Protein AF-0000000078669379 (afdb_homodimer)

Solvent-accessible surface area (backbone atoms only — not comparable to full-atom values): 5934 Å² total; per-residue (Å²): 129,54,69,52,54,50,52,52,52,45,44,53,39,37,52,52,19,46,54,26,34,50,52,12,62,72,58,45,69,91,42,68,71,17,46,50,26,38,52,53,16,43,52,35,41,53,52,45,39,55,52,56,72,66,55,90,111,130,55,69,53,54,49,50,50,51,43,44,52,38,37,52,50,20,46,56,26,35,50,52,12,61,72,59,43,70,91,42,67,71,17,47,49,26,38,50,52,15,43,52,35,42,52,50,43,41,55,52,56,71,67,55,90,110

Organism: Thermococcus barophilus (strain DSM 11836 / MP) (NCBI:txid391623)

Nearest PDB structures (foldseek):
  8buu-assembly1_9  TM=8.090E-01  e=5.976E+00  Neobacillus vireti
  2pms-assembly2_D  TM=9.373E-01  e=9.447E+00  Streptococcus pneumoniae
  8buu-assembly1_9  TM=8.103E-01  e=5.636E+00  Neobacillus vireti
  2pms-assembly2_D  TM=9.378E-01  e=9.589E+00  Streptococcus pneumoniae

Sequence (114 aa):
MSMKEEVEVLRRLAEKALKELDEAYKRIPDVNNGKTYLLRGKERVRLMLKILNDMEVMSMKEEVEVLRRLAEKALKELDEAYKRIPDVNNGKTYLLRGKERVRLMLKILNDMEV

Structure (mmCIF, N/CA/C/O backbone):
data_AF-0000000078669379-model_v1
#
loop_
_entity.id
_entity.type
_entity.pdbx_description
1 polymer 'Uncharacterized protein'
#
loop_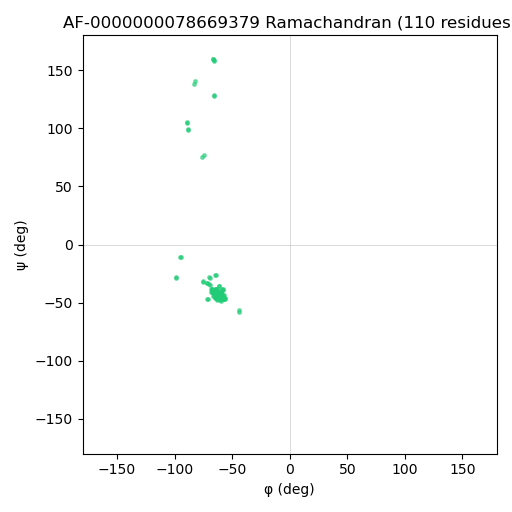
_atom_site.group_PDB
_atom_site.id
_atom_site.type_symbol
_atom_site.label_atom_id
_atom_site.label_alt_id
_atom_site.label_comp_id
_atom_site.label_asym_id
_atom_site.label_entity_id
_atom_site.label_seq_id
_atom_site.pdbx_PDB_ins_code
_atom_site.Cartn_x
_atom_site.Cartn_y
_atom_site.Cartn_z
_atom_site.occupancy
_atom_site.B_iso_or_equiv
_atom_site.auth_seq_id
_atom_site.auth_comp_id
_atom_site.auth_asym_id
_atom_site.auth_atom_id
_atom_site.pdbx_PDB_model_num
ATOM 1 N N . MET A 1 1 ? -8.75 19.484 1.219 1 85.69 1 MET A N 1
ATOM 2 C CA . MET A 1 1 ? -8.852 18.656 2.418 1 85.69 1 MET A CA 1
ATOM 3 C C . MET A 1 1 ? -7.836 19.094 3.469 1 85.69 1 MET A C 1
ATOM 5 O O . MET A 1 1 ? -6.719 19.484 3.131 1 85.69 1 MET A O 1
ATOM 9 N N . SER A 1 2 ? -8.359 19.078 4.758 1 94.44 2 SER A N 1
ATOM 10 C CA . SER A 1 2 ? -7.422 19.359 5.844 1 94.44 2 SER A CA 1
ATOM 11 C C . SER A 1 2 ? -6.383 18.25 5.969 1 94.44 2 SER A C 1
ATOM 13 O O . SER A 1 2 ? -6.586 17.141 5.465 1 94.44 2 SER A O 1
ATOM 15 N N . MET A 1 3 ? -5.328 18.484 6.543 1 93.69 3 MET A N 1
ATOM 16 C CA . MET A 1 3 ? -4.289 17.484 6.785 1 93.69 3 MET A CA 1
ATOM 17 C C . MET A 1 3 ? -4.84 16.312 7.582 1 93.69 3 MET A C 1
ATOM 19 O O . MET A 1 3 ? -4.508 15.156 7.305 1 93.69 3 MET A O 1
ATOM 23 N N . LYS A 1 4 ? -5.672 16.625 8.523 1 95.94 4 LYS A N 1
ATOM 24 C CA . LYS A 1 4 ? -6.285 15.578 9.344 1 95.94 4 LYS A CA 1
ATOM 25 C C . LYS A 1 4 ? -7.148 14.648 8.492 1 95.94 4 LYS A C 1
ATOM 27 O O . LYS A 1 4 ? -7.105 13.43 8.656 1 95.94 4 LYS A O 1
ATOM 32 N N . GLU A 1 5 ? -7.887 15.195 7.609 1 96.94 5 GLU A N 1
ATOM 33 C CA . GLU A 1 5 ? -8.734 14.422 6.715 1 96.94 5 GLU A CA 1
ATOM 34 C C . GLU A 1 5 ? -7.898 13.578 5.754 1 96.94 5 GLU A C 1
ATOM 36 O O . GLU A 1 5 ? -8.227 12.422 5.48 1 96.94 5 GLU A O 1
ATOM 41 N N . GLU A 1 6 ? -6.832 14.172 5.266 1 97.62 6 GLU A N 1
ATOM 42 C CA . GLU A 1 6 ? -5.965 13.453 4.336 1 97.62 6 GLU A CA 1
ATOM 43 C C . GLU A 1 6 ? -5.332 12.234 5 1 97.62 6 GLU A C 1
ATOM 45 O O . GLU A 1 6 ? -5.277 11.156 4.41 1 97.62 6 GLU A O 1
ATOM 50 N N . VAL A 1 7 ? -4.918 12.398 6.223 1 98.12 7 VAL A N 1
ATOM 51 C CA . VAL A 1 7 ? -4.297 11.297 6.949 1 98.12 7 VAL A CA 1
ATOM 52 C C . VAL A 1 7 ? -5.332 10.211 7.23 1 98.12 7 VAL A C 1
ATOM 54 O O . VAL A 1 7 ? -5.031 9.016 7.137 1 98.12 7 VAL A O 1
ATOM 57 N N . GLU A 1 8 ? -6.52 10.648 7.551 1 98.06 8 GLU A N 1
ATOM 58 C CA . GLU A 1 8 ? -7.574 9.672 7.805 1 98.06 8 GLU A CA 1
ATOM 59 C C . GLU A 1 8 ? -7.895 8.867 6.551 1 98.06 8 GLU A C 1
ATOM 61 O O . GLU A 1 8 ? -8.109 7.652 6.625 1 98.06 8 GLU A O 1
ATOM 66 N N . VAL A 1 9 ? -7.938 9.539 5.426 1 98.56 9 VAL A N 1
ATOM 67 C CA . VAL A 1 9 ? -8.18 8.844 4.168 1 98.56 9 VAL A CA 1
ATOM 68 C C . VAL A 1 9 ? -7.039 7.871 3.885 1 98.56 9 VAL A C 1
ATOM 70 O O . VAL A 1 9 ? -7.277 6.727 3.486 1 98.56 9 VAL A O 1
ATOM 73 N N . LEU A 1 10 ? -5.844 8.32 4.125 1 98.88 10 LEU A N 1
ATOM 74 C CA . LEU A 1 10 ? -4.688 7.457 3.908 1 98.88 10 LEU A CA 1
ATOM 75 C C . LEU A 1 10 ? -4.73 6.246 4.832 1 98.88 10 LEU A C 1
ATOM 77 O O . LEU A 1 10 ? -4.41 5.129 4.418 1 98.88 10 LEU A O 1
ATOM 81 N N . ARG A 1 11 ? -5.16 6.379 6.066 1 98.81 11 ARG A N 1
ATOM 82 C CA . ARG A 1 11 ? -5.277 5.266 7.008 1 98.81 11 ARG A CA 1
ATOM 83 C C . ARG A 1 11 ? -6.285 4.234 6.512 1 98.81 11 ARG A C 1
ATOM 85 O O . ARG A 1 11 ? -6.004 3.035 6.508 1 98.81 11 ARG A O 1
ATOM 92 N N . ARG A 1 12 ? -7.371 4.711 6.02 1 98.75 12 ARG A N 1
ATOM 93 C CA . ARG A 1 12 ? -8.414 3.809 5.539 1 98.75 12 ARG A CA 1
ATOM 94 C C . ARG A 1 12 ? -7.957 3.062 4.289 1 98.75 12 ARG A C 1
ATOM 96 O O . ARG A 1 12 ? -8.219 1.866 4.145 1 98.75 12 ARG A O 1
ATOM 103 N N . LEU A 1 13 ? -7.312 3.746 3.439 1 98.88 13 LEU A N 1
ATOM 104 C CA . LEU A 1 13 ? -6.797 3.107 2.232 1 98.88 13 LEU A CA 1
ATOM 105 C C . LEU A 1 13 ? -5.75 2.055 2.58 1 98.88 13 LEU A C 1
ATOM 107 O O . LEU A 1 13 ? -5.758 0.956 2.021 1 98.88 13 LEU A O 1
ATOM 111 N N . ALA A 1 14 ? -4.836 2.426 3.455 1 98.88 14 ALA A N 1
ATOM 112 C CA . ALA A 1 14 ? -3.795 1.479 3.848 1 98.88 14 ALA A CA 1
ATOM 113 C C . ALA A 1 14 ? -4.402 0.232 4.488 1 98.88 14 ALA A C 1
ATOM 115 O O . ALA A 1 14 ? -3.971 -0.889 4.203 1 98.88 14 ALA A O 1
ATOM 116 N N . GLU A 1 15 ? -5.379 0.394 5.348 1 98.88 15 GLU A N 1
ATOM 117 C CA . GLU A 1 15 ? -6.039 -0.734 5.996 1 98.88 15 GLU A CA 1
ATOM 118 C C . GLU A 1 15 ? -6.688 -1.658 4.973 1 98.88 15 GLU A C 1
ATOM 120 O O . GLU A 1 15 ? -6.543 -2.881 5.051 1 98.88 15 GLU A O 1
ATOM 125 N N . LYS A 1 16 ? -7.41 -1.08 4.07 1 98.88 16 LYS A N 1
ATOM 126 C CA . LYS A 1 16 ? -8.086 -1.878 3.053 1 98.88 16 LYS A CA 1
ATOM 127 C C . LYS A 1 16 ? -7.078 -2.553 2.125 1 98.88 16 LYS A C 1
ATOM 129 O O . LYS A 1 16 ? -7.258 -3.711 1.744 1 98.88 16 LYS A O 1
ATOM 134 N N . ALA A 1 17 ? -6.035 -1.803 1.732 1 98.88 17 ALA A N 1
ATOM 135 C CA . ALA A 1 17 ? -4.984 -2.404 0.915 1 98.88 17 ALA A CA 1
ATOM 136 C C . ALA A 1 17 ? -4.379 -3.621 1.61 1 98.88 17 ALA A C 1
ATOM 138 O O . ALA A 1 17 ? -4.219 -4.676 0.996 1 98.88 17 ALA A O 1
ATOM 139 N N . LEU A 1 18 ? -4.078 -3.467 2.879 1 98.81 18 LEU A N 1
ATOM 140 C CA . LEU A 1 18 ? -3.463 -4.559 3.625 1 98.81 18 LEU A CA 1
ATOM 141 C C . LEU A 1 18 ? -4.395 -5.766 3.689 1 98.81 18 LEU A C 1
ATOM 143 O O . LEU A 1 18 ? -3.953 -6.906 3.533 1 98.81 18 LEU A O 1
ATOM 147 N N . LYS A 1 19 ? -5.656 -5.527 3.979 1 98.75 19 LYS A N 1
ATOM 148 C CA . LYS A 1 19 ? -6.621 -6.621 4.016 1 98.75 19 LYS A CA 1
ATOM 149 C C . LYS A 1 19 ? -6.672 -7.355 2.678 1 98.75 19 LYS A C 1
ATOM 151 O O . LYS A 1 19 ? -6.672 -8.586 2.641 1 98.75 19 LYS A O 1
ATOM 156 N N . GLU A 1 20 ? -6.68 -6.617 1.571 1 98.69 20 GLU A N 1
ATOM 157 C CA . GLU A 1 20 ? -6.73 -7.207 0.236 1 98.69 20 GLU A CA 1
ATOM 158 C C . GLU A 1 20 ? -5.445 -7.961 -0.082 1 98.69 20 GLU A C 1
ATOM 160 O O . GLU A 1 20 ? -5.488 -9.062 -0.629 1 98.69 20 GLU A O 1
ATOM 165 N N . LEU A 1 21 ? -4.344 -7.441 0.286 1 98.56 21 LEU A N 1
ATOM 166 C CA . LEU A 1 21 ? -3.062 -8.078 0.002 1 98.56 21 LEU A CA 1
ATOM 167 C C . LEU A 1 21 ? -2.865 -9.312 0.868 1 98.56 21 LEU A C 1
ATOM 169 O O . LEU A 1 21 ? -2.25 -10.289 0.431 1 98.56 21 LEU A O 1
ATOM 173 N N . ASP A 1 22 ? -3.385 -9.242 2.043 1 98.12 22 ASP A N 1
ATOM 174 C CA . ASP A 1 22 ? -3.377 -10.438 2.883 1 98.12 22 ASP A CA 1
ATOM 175 C C . ASP A 1 22 ? -4.195 -11.562 2.248 1 98.12 22 ASP A C 1
ATOM 177 O O . ASP A 1 22 ? -3.764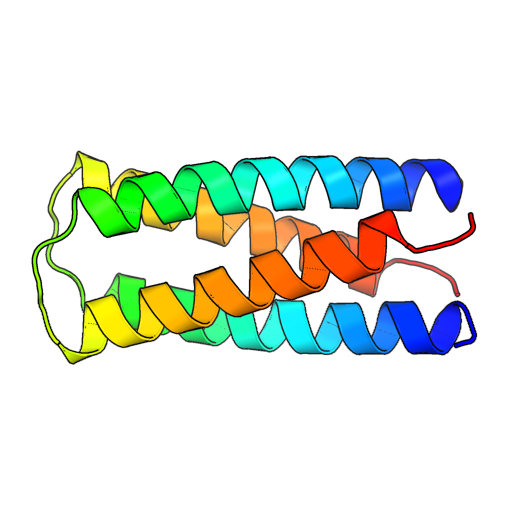 -12.719 2.225 1 98.12 22 ASP A O 1
ATOM 181 N N . GLU A 1 23 ? -5.352 -11.219 1.778 1 97.5 23 GLU A N 1
ATOM 182 C CA . GLU A 1 23 ? -6.188 -12.203 1.105 1 97.5 23 GLU A CA 1
ATOM 183 C C . GLU A 1 23 ? -5.492 -12.766 -0.133 1 97.5 23 GLU A C 1
ATOM 185 O O . GLU A 1 23 ? -5.539 -13.969 -0.387 1 97.5 23 GLU A O 1
ATOM 190 N N . ALA A 1 24 ? -4.863 -11.953 -0.938 1 97.25 24 ALA A N 1
ATOM 191 C CA . ALA A 1 24 ? -4.113 -12.406 -2.104 1 97.25 24 ALA A CA 1
ATOM 192 C C . ALA A 1 24 ? -3.021 -13.391 -1.701 1 97.25 24 ALA A C 1
ATOM 194 O O . ALA A 1 24 ? -2.867 -14.445 -2.324 1 97.25 24 ALA A O 1
ATOM 195 N N . TYR A 1 25 ? -2.277 -13.023 -0.663 1 96.69 25 TYR A N 1
ATOM 196 C CA . TYR A 1 25 ? -1.161 -13.844 -0.207 1 96.69 25 TYR A CA 1
ATOM 197 C C . TYR A 1 25 ? -1.63 -15.242 0.177 1 96.69 25 TYR A C 1
ATOM 199 O O . TYR A 1 25 ? -0.941 -16.234 -0.089 1 96.69 25 TYR A O 1
ATOM 207 N N . LYS A 1 26 ? -2.781 -15.266 0.775 1 95.38 26 LYS A N 1
ATOM 208 C CA . LYS A 1 26 ? -3.361 -16.547 1.199 1 95.38 26 LYS A CA 1
ATOM 209 C C . LYS A 1 26 ? -3.795 -17.375 -0.003 1 95.38 26 LYS A C 1
ATOM 211 O O . LYS A 1 26 ? -3.762 -18.609 0.045 1 95.38 26 LYS A O 1
ATOM 216 N N . ARG A 1 27 ? -4.129 -16.781 -1.052 1 94.75 27 ARG A N 1
ATOM 217 C CA . ARG A 1 27 ? -4.824 -17.453 -2.146 1 94.75 27 ARG A CA 1
ATOM 218 C C . ARG A 1 27 ? -3.85 -17.844 -3.254 1 94.75 27 ARG A C 1
ATOM 220 O O . ARG A 1 27 ? -4.109 -18.766 -4.02 1 94.75 27 ARG A O 1
ATOM 227 N N . ILE A 1 28 ? -2.842 -17.125 -3.383 1 93.12 28 ILE A N 1
ATOM 228 C CA . ILE A 1 28 ? -1.939 -17.297 -4.52 1 93.12 28 ILE A CA 1
ATOM 229 C C . ILE A 1 28 ? -0.961 -18.438 -4.23 1 93.12 28 ILE A C 1
ATOM 231 O O . ILE A 1 28 ? -0.458 -18.562 -3.113 1 93.12 28 ILE A O 1
ATOM 235 N N . PRO A 1 29 ? -0.709 -19.219 -5.285 1 88.75 29 PRO A N 1
ATOM 236 C CA . PRO A 1 29 ? 0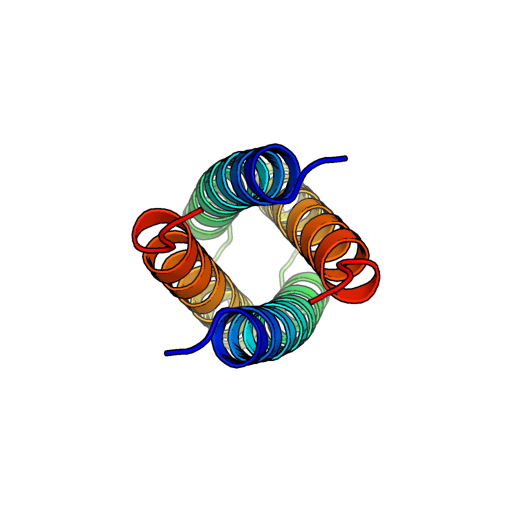.253 -20.312 -5.113 1 88.75 29 PRO A CA 1
ATOM 237 C C . PRO A 1 29 ? 1.672 -19.812 -4.855 1 88.75 29 PRO A C 1
ATOM 239 O O . PRO A 1 29 ? 1.976 -18.641 -5.109 1 88.75 29 PRO A O 1
ATOM 242 N N . ASP A 1 30 ? 2.406 -20.734 -4.277 1 85.94 30 ASP A N 1
ATOM 243 C CA . ASP A 1 30 ? 3.779 -20.375 -3.943 1 85.94 30 ASP A CA 1
ATOM 244 C C . ASP A 1 30 ? 4.668 -20.375 -5.188 1 85.94 30 ASP A C 1
ATOM 246 O O . ASP A 1 30 ? 5.277 -21.391 -5.512 1 85.94 30 ASP A O 1
ATOM 250 N N . VAL A 1 31 ? 4.457 -19.359 -5.902 1 82.62 31 VAL A N 1
ATOM 251 C CA . VAL A 1 31 ? 5.43 -19.062 -6.945 1 82.62 31 VAL A CA 1
ATOM 252 C C . VAL A 1 31 ? 6.527 -18.172 -6.379 1 82.62 31 VAL A C 1
ATOM 254 O O . VAL A 1 31 ? 6.293 -16.984 -6.09 1 82.62 31 VAL A O 1
ATOM 257 N N . ASN A 1 32 ? 7.637 -18.609 -6.109 1 82.31 32 ASN A N 1
ATOM 258 C CA . ASN A 1 32 ? 8.688 -18.047 -5.266 1 82.31 32 ASN A CA 1
ATOM 259 C C . ASN A 1 32 ? 8.867 -16.547 -5.523 1 82.31 32 ASN A C 1
ATOM 261 O O . ASN A 1 32 ? 8.625 -15.727 -4.637 1 82.31 32 ASN A O 1
ATOM 265 N N . ASN A 1 33 ? 9.125 -16.141 -6.727 1 90.81 33 ASN A N 1
ATOM 266 C CA . ASN A 1 33 ? 9.438 -14.734 -6.938 1 90.81 33 ASN A CA 1
ATOM 267 C C . ASN A 1 33 ? 8.188 -13.867 -6.871 1 90.81 33 ASN A C 1
ATOM 269 O O . ASN A 1 33 ? 8.219 -12.75 -6.34 1 90.81 33 ASN A O 1
ATOM 273 N N . GLY A 1 34 ? 7.102 -14.445 -7.266 1 92.88 34 GLY A N 1
ATOM 274 C CA . GLY A 1 34 ? 5.863 -13.688 -7.223 1 92.88 34 GLY A CA 1
ATOM 275 C C . GLY A 1 34 ? 5.348 -13.461 -5.816 1 92.88 34 GLY A C 1
ATOM 276 O O . GLY A 1 34 ? 4.977 -12.344 -5.453 1 92.88 34 GLY A O 1
ATOM 277 N N . LYS A 1 35 ? 5.359 -14.516 -5.109 1 95.44 35 LYS A N 1
ATOM 278 C CA . LYS A 1 35 ? 4.84 -14.414 -3.75 1 95.44 35 LYS A CA 1
ATOM 279 C C . LYS A 1 35 ? 5.77 -13.594 -2.863 1 95.44 35 LYS A C 1
ATOM 2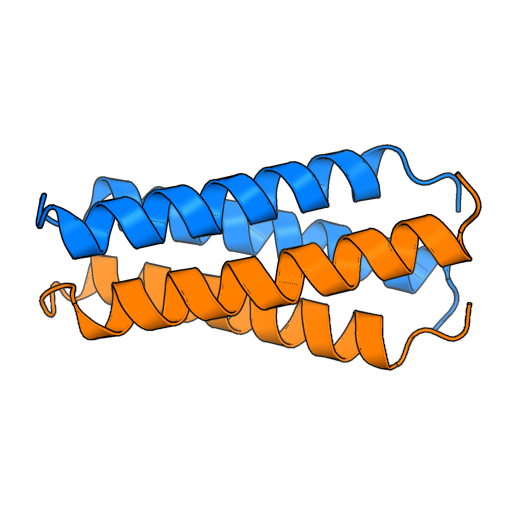81 O O . LYS A 1 35 ? 5.312 -12.883 -1.969 1 95.44 35 LYS A O 1
ATOM 286 N N . THR A 1 36 ? 7.105 -13.688 -3.111 1 96.88 36 THR A N 1
ATOM 287 C CA . THR A 1 36 ? 8.07 -12.883 -2.373 1 96.88 36 THR A CA 1
ATOM 288 C C . THR A 1 36 ? 7.832 -11.398 -2.602 1 96.88 36 THR A C 1
ATOM 290 O O . THR A 1 36 ? 7.844 -10.609 -1.656 1 96.88 36 THR A O 1
ATOM 293 N N . TYR A 1 37 ? 7.645 -10.977 -3.811 1 97.69 37 TYR A N 1
ATOM 294 C CA . TYR A 1 37 ? 7.344 -9.586 -4.129 1 97.69 37 TYR A CA 1
ATOM 295 C C . TYR A 1 37 ? 6.062 -9.125 -3.441 1 97.69 37 TYR A C 1
ATOM 297 O O . TYR A 1 37 ? 5.984 -8 -2.943 1 97.69 37 TYR A O 1
ATOM 305 N N . LEU A 1 38 ? 5.051 -10.047 -3.453 1 98.25 38 LEU A N 1
ATOM 306 C CA . LEU A 1 38 ? 3.801 -9.734 -2.771 1 98.25 38 LEU A CA 1
ATOM 307 C C . LEU A 1 38 ? 4.035 -9.5 -1.282 1 98.25 38 LEU A C 1
ATOM 309 O O . LEU A 1 38 ? 3.523 -8.539 -0.71 1 98.25 38 LEU A O 1
ATOM 313 N N . LEU A 1 39 ? 4.773 -10.359 -0.685 1 98.12 39 LEU A N 1
ATOM 314 C CA . LEU A 1 39 ? 5.09 -10.25 0.736 1 98.12 39 LEU A CA 1
ATOM 315 C C . LEU A 1 39 ? 5.812 -8.945 1.034 1 98.12 39 LEU A C 1
ATOM 317 O O . LEU A 1 39 ? 5.477 -8.25 1.995 1 98.12 39 LEU A O 1
ATOM 321 N N . ARG A 1 40 ? 6.715 -8.57 0.248 1 98.25 40 ARG A N 1
ATOM 322 C CA . ARG A 1 40 ? 7.488 -7.355 0.468 1 98.25 40 ARG A CA 1
ATOM 323 C C . ARG A 1 40 ? 6.613 -6.113 0.341 1 98.25 40 ARG A C 1
ATOM 325 O O . ARG A 1 40 ? 6.691 -5.203 1.169 1 98.25 40 ARG A O 1
ATOM 332 N N . GLY A 1 41 ? 5.734 -6.086 -0.72 1 98.69 41 GLY A N 1
ATOM 333 C CA . GLY A 1 41 ? 4.812 -4.977 -0.902 1 98.69 41 GLY A CA 1
ATOM 334 C C . GLY A 1 41 ? 3.842 -4.812 0.253 1 98.69 41 GLY A C 1
ATOM 335 O O . GLY A 1 41 ? 3.635 -3.699 0.743 1 98.69 41 GLY A O 1
ATOM 336 N N . LYS A 1 42 ? 3.428 -5.934 0.672 1 98.75 42 LYS A N 1
ATOM 337 C CA . LYS A 1 42 ? 2.514 -5.957 1.811 1 98.75 42 LYS A CA 1
ATOM 338 C C . LYS A 1 42 ? 3.184 -5.402 3.064 1 98.75 42 LYS A C 1
ATOM 340 O O . LYS A 1 42 ? 2.572 -4.645 3.82 1 98.75 42 LYS A O 1
ATOM 345 N N . GLU A 1 43 ? 4.332 -5.812 3.361 1 98.75 43 GLU A N 1
ATOM 346 C CA . GLU A 1 43 ? 5.055 -5.375 4.551 1 98.75 43 GLU A CA 1
ATOM 347 C C . GLU A 1 43 ? 5.309 -3.869 4.523 1 98.75 43 GLU A C 1
ATOM 349 O O . GLU A 1 43 ? 5.27 -3.207 5.562 1 98.75 43 GLU A O 1
ATOM 354 N N . ARG A 1 44 ? 5.551 -3.363 3.408 1 98.81 44 ARG A N 1
ATOM 355 C CA . ARG A 1 44 ? 5.746 -1.922 3.283 1 98.81 44 ARG A CA 1
ATOM 356 C C . ARG A 1 44 ? 4.449 -1.17 3.566 1 98.81 44 ARG A C 1
ATOM 358 O O . ARG A 1 44 ? 4.465 -0.105 4.188 1 98.81 44 ARG A O 1
ATOM 365 N N . VAL A 1 45 ? 3.307 -1.707 3.121 1 98.88 45 VAL A N 1
ATOM 366 C CA . VAL A 1 45 ? 2.01 -1.109 3.422 1 98.88 45 VAL A CA 1
ATOM 367 C C . VAL A 1 45 ? 1.753 -1.161 4.926 1 98.88 45 VAL A C 1
ATOM 369 O O . VAL A 1 45 ? 1.221 -0.211 5.504 1 98.88 45 VAL A O 1
ATOM 372 N N . ARG A 1 46 ? 2.15 -2.244 5.551 1 98.88 46 ARG A N 1
ATOM 373 C CA . ARG A 1 46 ? 2.01 -2.365 7 1 98.88 46 ARG A CA 1
ATOM 374 C C . ARG A 1 46 ? 2.812 -1.287 7.719 1 98.88 46 ARG A C 1
ATOM 376 O O . ARG A 1 46 ? 2.332 -0.693 8.688 1 98.88 46 ARG A O 1
ATOM 383 N N . LEU A 1 47 ? 3.977 -1.057 7.23 1 98.81 47 LEU A N 1
ATOM 384 C CA . LEU A 1 47 ? 4.82 -0.022 7.816 1 98.81 47 LEU A CA 1
ATOM 385 C C . LEU A 1 47 ? 4.203 1.358 7.625 1 98.81 47 LEU A C 1
ATOM 387 O O . LEU A 1 47 ? 4.23 2.188 8.539 1 98.81 47 LEU A O 1
ATOM 391 N N . MET A 1 48 ? 3.619 1.559 6.391 1 98.81 48 MET A N 1
ATOM 392 C CA . MET A 1 48 ? 2.916 2.814 6.152 1 98.81 48 MET A CA 1
ATOM 393 C C . MET A 1 48 ? 1.81 3.023 7.18 1 98.81 48 MET A C 1
ATOM 395 O O . MET A 1 48 ? 1.673 4.113 7.738 1 98.81 48 MET A O 1
ATOM 399 N N . LEU A 1 49 ? 1.035 2.029 7.422 1 98.81 49 LEU A N 1
ATOM 400 C CA . LEU A 1 49 ? -0.078 2.109 8.359 1 98.81 49 LEU A CA 1
ATOM 401 C C . LEU A 1 49 ? 0.418 2.439 9.766 1 98.81 49 LEU A C 1
ATOM 403 O O . LEU A 1 49 ? -0.201 3.236 10.477 1 98.81 49 LEU A O 1
ATOM 407 N N . LYS A 1 50 ? 1.462 1.809 10.148 1 98.62 50 LYS A N 1
ATOM 408 C CA . LYS A 1 50 ? 2.031 2.094 11.461 1 98.62 50 LYS A CA 1
ATOM 409 C C . LYS A 1 50 ? 2.406 3.566 11.594 1 98.62 50 LYS A C 1
ATOM 411 O O . LYS A 1 50 ? 2.1 4.203 12.602 1 98.62 50 LYS A O 1
ATOM 416 N N . ILE A 1 51 ? 3.055 4.141 10.586 1 98.69 51 ILE A N 1
ATOM 417 C CA . ILE A 1 51 ? 3.473 5.539 10.594 1 98.69 51 ILE A CA 1
ATOM 418 C C . ILE A 1 51 ? 2.244 6.445 10.617 1 98.69 51 ILE A C 1
ATOM 420 O O . ILE A 1 51 ? 2.182 7.398 11.398 1 98.69 51 ILE A O 1
ATOM 424 N N . LEU A 1 52 ? 1.301 6.137 9.805 1 98.5 52 LEU A N 1
ATOM 425 C CA . LEU A 1 52 ? 0.073 6.922 9.734 1 98.5 52 LEU A CA 1
ATOM 426 C C . LEU A 1 52 ? -0.649 6.934 11.07 1 98.5 52 LEU A C 1
ATOM 428 O O . LEU A 1 52 ? -1.184 7.965 11.484 1 98.5 52 LEU A O 1
ATOM 432 N N . ASN A 1 53 ? -0.709 5.754 11.727 1 98.06 53 ASN A N 1
ATOM 433 C CA . ASN A 1 53 ? -1.376 5.645 13.016 1 98.06 53 ASN A CA 1
ATOM 434 C C . ASN A 1 53 ? -0.67 6.473 14.086 1 98.06 53 ASN A C 1
ATOM 436 O O . ASN A 1 53 ? -1.301 6.926 15.039 1 98.06 53 ASN A O 1
ATOM 440 N N . ASP A 1 54 ? 0.575 6.715 13.945 1 96.81 54 ASP A N 1
ATOM 441 C CA . ASP A 1 54 ? 1.369 7.418 14.953 1 96.81 54 ASP A CA 1
ATOM 442 C C . ASP A 1 54 ? 1.461 8.906 14.633 1 96.81 54 ASP A C 1
ATOM 444 O O . ASP A 1 54 ? 1.98 9.688 15.43 1 96.81 54 ASP A O 1
ATOM 448 N N . MET A 1 55 ? 1.01 9.305 13.398 1 95.56 55 MET A N 1
ATOM 449 C CA . MET A 1 55 ? 1.089 10.703 13 1 95.56 55 MET A CA 1
ATOM 450 C C . MET A 1 55 ? 0.185 11.57 13.867 1 95.56 55 MET A C 1
ATOM 452 O O . MET A 1 55 ? -0.976 11.234 14.094 1 95.56 55 MET A O 1
ATOM 456 N N . GLU A 1 56 ? 0.75 12.656 14.438 1 90.94 56 GLU A N 1
ATOM 457 C CA . GLU A 1 56 ? 0.002 13.656 15.188 1 90.94 56 GLU A CA 1
ATOM 458 C C . GLU A 1 56 ? -0.523 14.758 14.266 1 90.94 56 GLU A C 1
ATOM 460 O O . GLU A 1 56 ? 0.245 15.594 13.797 1 90.94 56 GLU A O 1
ATOM 465 N N . VAL A 1 57 ? -1.893 14.602 13.867 1 88.88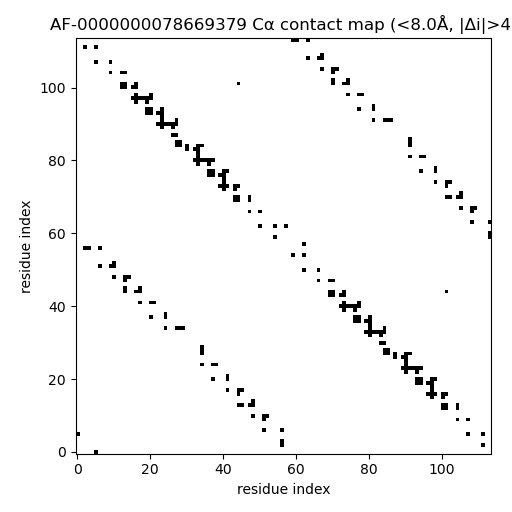 57 VAL A N 1
ATOM 466 C CA . VAL A 1 57 ? -2.438 15.602 12.953 1 88.88 57 VAL A CA 1
ATOM 467 C C . VAL A 1 57 ? -3.639 16.297 13.594 1 88.88 57 VAL A C 1
ATOM 469 O O . VAL A 1 57 ? -4.266 15.742 14.5 1 88.88 57 VAL A O 1
ATOM 472 N N . MET B 1 1 ? 9.703 13.086 14.203 1 85.25 1 MET B 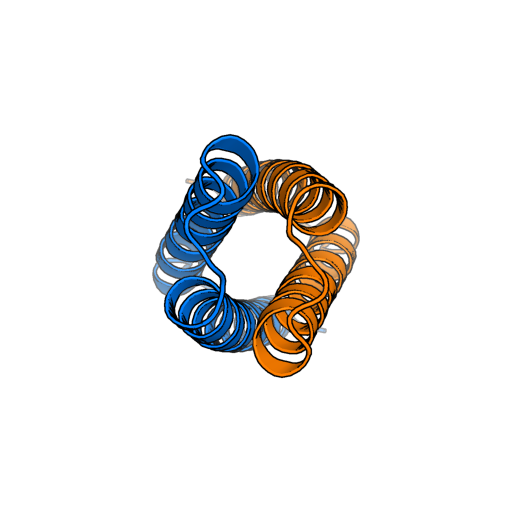N 1
ATOM 473 C CA . MET B 1 1 ? 9.805 13.477 12.805 1 85.25 1 MET B CA 1
ATOM 474 C C . MET B 1 1 ? 8.812 14.594 12.477 1 85.25 1 MET B C 1
ATOM 476 O O . MET B 1 1 ? 7.699 14.609 13 1 85.25 1 MET B O 1
ATOM 480 N N . SER B 1 2 ? 9.336 15.562 11.641 1 94.25 2 SER B N 1
ATOM 481 C CA . SER B 1 2 ? 8.422 16.594 11.164 1 94.25 2 SER B CA 1
ATOM 482 C C . SER B 1 2 ? 7.359 16.016 10.234 1 94.25 2 SER B C 1
ATOM 484 O O . SER B 1 2 ? 7.527 14.906 9.711 1 94.25 2 SER B O 1
ATOM 486 N N . MET B 1 3 ? 6.324 16.641 10.062 1 93.5 3 MET B N 1
ATOM 487 C CA . MET B 1 3 ? 5.262 16.203 9.156 1 93.5 3 MET B CA 1
ATOM 488 C C . MET B 1 3 ? 5.789 16.047 7.734 1 93.5 3 MET B C 1
ATOM 490 O O . MET B 1 3 ? 5.422 15.109 7.031 1 93.5 3 MET B O 1
ATOM 494 N N . LYS B 1 4 ? 6.641 16.938 7.367 1 95.88 4 LYS B N 1
ATOM 495 C CA . LYS B 1 4 ? 7.238 16.891 6.039 1 95.88 4 LYS B CA 1
ATOM 496 C C . LYS B 1 4 ? 8.062 15.609 5.859 1 95.88 4 LYS B C 1
ATOM 498 O O . LYS B 1 4 ? 7.988 14.961 4.816 1 95.88 4 LYS B O 1
ATOM 503 N N . GLU B 1 5 ? 8.797 15.266 6.84 1 96.94 5 GLU B N 1
ATOM 504 C CA . GLU B 1 5 ? 9.617 14.055 6.801 1 96.94 5 GLU B CA 1
ATOM 505 C C . GLU B 1 5 ? 8.742 12.805 6.781 1 96.94 5 GLU B C 1
ATOM 507 O O . GLU B 1 5 ? 9.047 11.844 6.066 1 96.94 5 GLU B O 1
ATOM 512 N N . GLU B 1 6 ? 7.688 12.836 7.562 1 97.62 6 GLU B N 1
ATOM 513 C CA . GLU B 1 6 ? 6.789 11.688 7.617 1 97.62 6 GLU B CA 1
ATOM 514 C C . GLU B 1 6 ? 6.133 11.438 6.262 1 97.62 6 GLU B C 1
ATOM 516 O O . GLU B 1 6 ? 6.039 10.297 5.812 1 97.62 6 GLU B O 1
ATOM 521 N N . VAL B 1 7 ? 5.754 12.508 5.609 1 98.12 7 VAL B N 1
ATOM 522 C CA . VAL B 1 7 ? 5.109 12.375 4.309 1 98.12 7 VAL B CA 1
ATOM 523 C C . VAL B 1 7 ? 6.121 11.867 3.279 1 98.12 7 VAL B C 1
ATOM 525 O O . VAL B 1 7 ? 5.789 11.039 2.428 1 98.12 7 VAL B O 1
ATOM 528 N N . GLU B 1 8 ? 7.324 12.359 3.395 1 98.06 8 GLU B N 1
ATOM 529 C CA . GLU B 1 8 ? 8.352 11.898 2.469 1 98.06 8 GLU B CA 1
ATOM 530 C C . GLU B 1 8 ? 8.633 10.414 2.648 1 98.06 8 GLU B C 1
ATOM 532 O O . GLU B 1 8 ? 8.82 9.688 1.669 1 98.06 8 GLU B O 1
ATOM 537 N N . VAL B 1 9 ? 8.672 9.969 3.887 1 98.56 9 VAL B N 1
ATOM 538 C CA . VAL B 1 9 ? 8.891 8.555 4.16 1 98.56 9 VAL B CA 1
ATOM 539 C C . VAL B 1 9 ? 7.715 7.742 3.609 1 98.56 9 VAL B C 1
ATOM 541 O O . VAL B 1 9 ? 7.918 6.699 2.984 1 98.56 9 VAL B O 1
ATOM 544 N N . LEU B 1 10 ? 6.539 8.25 3.807 1 98.88 10 LEU B N 1
ATOM 545 C CA . LEU B 1 10 ? 5.355 7.559 3.301 1 98.88 10 LEU B CA 1
ATOM 546 C C . LEU B 1 10 ? 5.375 7.492 1.777 1 98.88 10 LEU B C 1
ATOM 548 O O . LEU B 1 10 ? 5.02 6.469 1.191 1 98.88 10 LEU B O 1
ATOM 552 N N . ARG B 1 11 ? 5.824 8.516 1.082 1 98.81 11 ARG B N 1
ATOM 553 C CA . ARG B 1 11 ? 5.918 8.516 -0.374 1 98.81 11 ARG B CA 1
ATOM 554 C C . ARG B 1 11 ? 6.895 7.449 -0.861 1 98.81 11 ARG B C 1
ATOM 556 O O . ARG B 1 11 ? 6.578 6.688 -1.777 1 98.81 11 ARG B O 1
ATOM 563 N N . ARG B 1 12 ? 7.992 7.355 -0.202 1 98.75 12 ARG B N 1
ATOM 564 C CA . ARG B 1 12 ? 9 6.383 -0.601 1 98.75 12 ARG B CA 1
ATOM 565 C C . ARG B 1 12 ? 8.516 4.957 -0.365 1 98.75 12 ARG B C 1
ATOM 567 O O . ARG B 1 12 ? 8.742 4.07 -1.191 1 98.75 12 ARG B O 1
ATOM 574 N N . LEU B 1 13 ? 7.875 4.754 0.711 1 98.88 13 LEU B N 1
ATOM 575 C CA . LEU B 1 13 ? 7.328 3.434 1.004 1 98.88 13 LEU B CA 1
ATOM 576 C C . LEU B 1 13 ? 6.254 3.055 -0.01 1 98.88 13 LEU B C 1
ATOM 578 O O . LEU B 1 13 ? 6.223 1.921 -0.495 1 98.88 13 LEU B O 1
ATOM 582 N N . ALA B 1 14 ? 5.367 3.988 -0.275 1 98.88 14 ALA B N 1
ATOM 583 C CA . ALA B 1 14 ? 4.305 3.711 -1.237 1 98.88 14 ALA B CA 1
ATOM 584 C C . ALA B 1 14 ? 4.883 3.387 -2.613 1 98.88 14 ALA B C 1
ATOM 586 O O . ALA B 1 14 ? 4.422 2.461 -3.283 1 98.88 14 ALA B O 1
ATOM 587 N N . GLU B 1 15 ? 5.867 4.129 -3.049 1 98.88 15 GLU B N 1
ATOM 588 C CA . GLU B 1 15 ? 6.504 3.889 -4.34 1 98.88 15 GLU B CA 1
ATOM 589 C C . GLU B 1 15 ? 7.117 2.49 -4.402 1 98.88 15 GLU B C 1
ATOM 591 O O . GLU B 1 15 ? 6.941 1.774 -5.391 1 98.88 15 GLU B O 1
ATOM 596 N N . LYS B 1 16 ? 7.848 2.15 -3.389 1 98.88 16 LYS B N 1
ATOM 597 C CA . LYS B 1 16 ? 8.484 0.837 -3.357 1 98.88 16 LYS B CA 1
ATOM 598 C C . LYS B 1 16 ? 7.449 -0.277 -3.268 1 98.88 16 LYS B C 1
ATOM 600 O O . LYS B 1 16 ? 7.586 -1.316 -3.916 1 98.88 16 LYS B O 1
ATOM 605 N N . ALA B 1 17 ? 6.422 -0.073 -2.428 1 98.88 17 ALA B N 1
ATOM 606 C CA . ALA B 1 17 ? 5.344 -1.057 -2.354 1 98.88 17 ALA B CA 1
ATOM 607 C C . ALA B 1 17 ? 4.711 -1.281 -3.725 1 98.88 17 ALA B C 1
ATOM 609 O O . ALA B 1 17 ? 4.508 -2.424 -4.141 1 98.88 17 ALA B O 1
ATOM 610 N N . LEU B 1 18 ? 4.434 -0.2 -4.41 1 98.81 18 LEU B N 1
ATOM 611 C CA . LEU B 1 18 ? 3.799 -0.308 -5.719 1 98.81 18 LEU B CA 1
ATOM 612 C C . LEU B 1 18 ? 4.699 -1.055 -6.699 1 98.81 18 LEU B C 1
ATOM 614 O O . LEU B 1 18 ? 4.223 -1.892 -7.469 1 98.81 18 LEU B O 1
ATOM 618 N N . LYS B 1 19 ? 5.969 -0.71 -6.727 1 98.75 19 LYS B N 1
ATOM 619 C CA . LYS B 1 19 ? 6.906 -1.409 -7.602 1 98.75 19 LYS B CA 1
ATOM 620 C C . LYS B 1 19 ? 6.918 -2.906 -7.312 1 98.75 19 LYS B C 1
ATOM 622 O O . LYS B 1 19 ? 6.883 -3.725 -8.234 1 98.75 19 LYS B O 1
ATOM 627 N N . GLU B 1 20 ? 6.926 -3.289 -6.031 1 98.62 20 GLU B N 1
ATOM 628 C CA . GLU B 1 20 ? 6.945 -4.691 -5.629 1 98.62 20 GLU B CA 1
ATOM 629 C C . GLU B 1 20 ? 5.633 -5.387 -5.988 1 98.62 20 GLU B C 1
ATOM 631 O O . GLU B 1 20 ? 5.637 -6.512 -6.484 1 98.62 20 GLU B O 1
ATOM 636 N N . LEU B 1 21 ? 4.551 -4.738 -5.812 1 98.56 21 LEU B N 1
ATOM 637 C CA . LEU B 1 21 ? 3.248 -5.328 -6.102 1 98.56 21 LEU B CA 1
ATOM 638 C C . LEU B 1 21 ? 3.029 -5.449 -7.605 1 98.56 21 LEU B C 1
ATOM 640 O O . LEU B 1 21 ? 2.383 -6.395 -8.07 1 98.56 21 LEU B O 1
ATOM 644 N N . ASP B 1 22 ? 3.566 -4.52 -8.312 1 98.06 22 ASP B N 1
ATOM 645 C CA . ASP B 1 22 ? 3.535 -4.637 -9.766 1 98.06 22 ASP B CA 1
ATOM 646 C C . ASP B 1 22 ? 4.316 -5.863 -10.234 1 98.06 22 ASP B C 1
ATOM 648 O O . ASP B 1 22 ? 3.857 -6.605 -11.102 1 98.06 22 ASP B O 1
ATOM 652 N N . GLU B 1 23 ? 5.477 -6.023 -9.68 1 97.44 23 GLU B N 1
ATOM 653 C CA . GLU B 1 23 ? 6.277 -7.195 -10.023 1 97.44 23 GLU B CA 1
ATOM 654 C C . GLU B 1 23 ? 5.551 -8.484 -9.656 1 97.44 23 GLU B C 1
ATOM 656 O O . GLU B 1 23 ? 5.562 -9.453 -10.422 1 97.44 23 GLU B O 1
ATOM 661 N N . ALA B 1 24 ? 4.941 -8.57 -8.508 1 97.19 24 ALA B N 1
ATOM 662 C CA . ALA B 1 24 ? 4.164 -9.742 -8.109 1 97.19 24 ALA B CA 1
ATOM 663 C C . ALA B 1 24 ? 3.051 -10.031 -9.109 1 97.19 24 ALA B C 1
ATOM 665 O O . ALA B 1 24 ? 2.859 -11.18 -9.523 1 97.19 24 ALA B O 1
ATOM 666 N N . TYR B 1 25 ? 2.336 -8.984 -9.477 1 96.62 25 TYR B N 1
ATOM 667 C CA . TYR B 1 25 ? 1.202 -9.117 -10.383 1 96.62 25 TYR B CA 1
ATOM 668 C C . TYR B 1 25 ? 1.638 -9.727 -11.711 1 96.62 25 TYR B C 1
ATOM 670 O O . TYR B 1 25 ? 0.917 -10.539 -12.297 1 96.62 25 TYR B O 1
ATOM 678 N N . LYS B 1 26 ? 2.795 -9.312 -12.133 1 95.25 26 LYS B N 1
ATOM 679 C CA . LYS B 1 26 ? 3.348 -9.812 -13.391 1 95.25 26 LYS B CA 1
ATOM 680 C C . LYS B 1 26 ? 3.744 -11.281 -13.2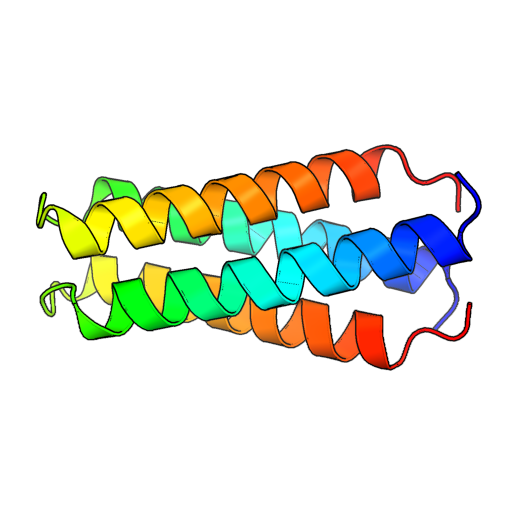66 1 95.25 26 LYS B C 1
ATOM 682 O O . LYS B 1 26 ? 3.686 -12.023 -14.25 1 95.25 26 LYS B O 1
ATOM 687 N N . ARG B 1 27 ? 4.082 -11.719 -12.148 1 94.62 27 ARG B N 1
ATOM 688 C CA . ARG B 1 27 ? 4.742 -13.008 -11.977 1 94.62 27 ARG B CA 1
ATOM 689 C C . ARG B 1 27 ? 3.742 -14.086 -11.562 1 94.62 27 ARG B C 1
ATOM 691 O O . ARG B 1 27 ? 3.969 -15.273 -11.797 1 94.62 27 ARG B O 1
ATOM 698 N N . ILE B 1 28 ? 2.738 -13.711 -10.922 1 93 28 ILE B N 1
ATOM 699 C CA . ILE B 1 28 ? 1.808 -14.672 -10.328 1 93 28 ILE B CA 1
ATOM 700 C C . ILE B 1 28 ? 0.808 -15.133 -11.383 1 93 28 ILE B C 1
ATOM 702 O O . ILE B 1 28 ? 0.312 -14.328 -12.18 1 93 28 ILE B O 1
ATOM 706 N N . PRO B 1 29 ? 0.556 -16.438 -11.344 1 88.75 29 PRO B N 1
ATOM 707 C CA . PRO B 1 29 ? -0.433 -16.953 -12.289 1 88.75 29 PRO B CA 1
ATOM 708 C C . PRO B 1 29 ? -1.837 -16.422 -12.031 1 88.75 29 PRO B C 1
ATOM 710 O O . PRO B 1 29 ? -2.109 -15.883 -10.961 1 88.75 29 PRO B O 1
ATOM 713 N N . ASP B 1 30 ? -2.598 -16.5 -13.109 1 85.38 30 ASP B N 1
ATOM 714 C CA . ASP B 1 30 ? -3.959 -15.984 -13.008 1 85.38 30 ASP B CA 1
ATOM 715 C C . ASP B 1 30 ? -4.844 -16.938 -12.203 1 85.38 30 ASP B C 1
ATOM 717 O O . ASP B 1 30 ? -5.453 -17.844 -12.758 1 85.38 30 ASP B O 1
ATOM 721 N N . VAL B 1 31 ? -4.621 -16.828 -10.969 1 82.25 31 VAL B N 1
ATOM 722 C CA . VAL B 1 31 ? -5.586 -17.406 -10.039 1 82.25 31 VAL B CA 1
ATOM 723 C C . VAL B 1 31 ? -6.668 -16.375 -9.711 1 82.25 31 VAL B C 1
ATOM 725 O O . VAL B 1 31 ? -6.406 -15.398 -9 1 82.25 31 VAL B O 1
ATOM 728 N N . ASN B 1 32 ? -7.789 -16.453 -10.18 1 82.44 32 ASN B N 1
ATOM 729 C CA . ASN B 1 32 ? -8.828 -15.43 -10.266 1 82.44 32 ASN B CA 1
ATOM 730 C C . ASN B 1 32 ? -8.961 -14.648 -8.961 1 82.44 32 ASN B C 1
ATOM 732 O O . ASN B 1 32 ? -8.664 -13.461 -8.914 1 82.44 32 ASN B O 1
ATOM 736 N N . ASN B 1 33 ? -9.234 -15.32 -7.871 1 90.75 33 ASN B N 1
ATOM 737 C CA . ASN B 1 33 ? -9.508 -14.562 -6.66 1 90.75 33 ASN B CA 1
ATOM 738 C C . ASN B 1 33 ? -8.234 -13.984 -6.059 1 90.75 33 ASN B C 1
ATOM 740 O O . ASN B 1 33 ? -8.227 -12.852 -5.562 1 90.75 33 ASN B O 1
ATOM 744 N N . GLY B 1 34 ? -7.16 -14.688 -6.23 1 92.88 34 GLY B N 1
ATOM 745 C CA . GLY B 1 34 ? -5.906 -14.203 -5.688 1 92.88 34 GLY B CA 1
ATOM 746 C C . GLY B 1 34 ? -5.363 -12.992 -6.422 1 92.88 34 GLY B C 1
ATOM 747 O O . GLY B 1 34 ? -4.957 -12.008 -5.797 1 92.88 34 GLY B O 1
ATOM 748 N N . LYS B 1 35 ? -5.395 -13.125 -7.676 1 95.44 35 LYS B N 1
ATOM 749 C CA . LYS B 1 35 ? -4.859 -12.031 -8.484 1 95.44 35 LYS B CA 1
ATOM 750 C C . LYS B 1 35 ? -5.758 -10.797 -8.398 1 95.44 35 LYS B C 1
ATOM 752 O O . LYS B 1 35 ? -5.27 -9.664 -8.43 1 95.44 35 LYS B O 1
ATOM 757 N N . THR B 1 36 ? -7.094 -11.008 -8.305 1 96.88 36 THR B N 1
ATOM 758 C CA . THR B 1 36 ? -8.031 -9.898 -8.148 1 96.88 36 THR B CA 1
ATOM 759 C C . THR B 1 36 ? -7.758 -9.133 -6.859 1 96.88 36 THR B C 1
ATOM 761 O O . THR B 1 36 ? -7.742 -7.898 -6.855 1 96.88 36 THR B O 1
ATOM 764 N N . TYR B 1 37 ? -7.57 -9.812 -5.754 1 97.69 37 TYR B N 1
ATOM 765 C CA . TYR B 1 37 ? -7.242 -9.172 -4.484 1 97.69 37 TYR B CA 1
ATOM 766 C C . TYR B 1 37 ? -5.941 -8.391 -4.59 1 97.69 37 TYR B C 1
ATOM 768 O O . TYR B 1 37 ? -5.828 -7.285 -4.047 1 97.69 37 TYR B O 1
ATOM 776 N N . LEU B 1 38 ? -4.957 -9.008 -5.305 1 98.25 38 LEU B N 1
ATOM 777 C CA . LEU B 1 38 ? -3.688 -8.32 -5.512 1 98.25 38 LEU B CA 1
ATOM 778 C C . LEU B 1 38 ? -3.898 -7.023 -6.285 1 98.25 38 LEU B C 1
ATOM 780 O O . LEU B 1 38 ? -3.348 -5.98 -5.918 1 98.25 38 LEU B O 1
ATOM 784 N N . LEU B 1 39 ? -4.656 -7.094 -7.312 1 98.12 39 LEU B N 1
ATOM 785 C CA . LEU B 1 39 ? -4.949 -5.926 -8.133 1 98.12 39 LEU B CA 1
ATOM 786 C C . LEU B 1 39 ? -5.633 -4.84 -7.309 1 98.12 39 LEU B C 1
ATOM 788 O O . LEU B 1 39 ? -5.262 -3.666 -7.391 1 98.12 39 LEU B O 1
ATOM 792 N N . ARG B 1 40 ? -6.535 -5.176 -6.516 1 98.25 40 ARG B N 1
ATOM 793 C CA . ARG B 1 40 ? -7.273 -4.207 -5.711 1 98.25 40 ARG B CA 1
ATOM 794 C C . ARG B 1 40 ? -6.363 -3.535 -4.688 1 98.25 40 ARG B C 1
ATOM 796 O O . ARG B 1 40 ? -6.402 -2.314 -4.52 1 98.25 40 ARG B O 1
ATOM 803 N N . GLY B 1 41 ? -5.5 -4.363 -3.998 1 98.69 41 GLY B N 1
ATOM 804 C CA . GLY B 1 41 ? -4.551 -3.82 -3.043 1 98.69 41 GLY B CA 1
ATOM 805 C C . GLY B 1 41 ? -3.561 -2.855 -3.668 1 98.69 41 GLY B C 1
ATOM 806 O O . GLY B 1 41 ? -3.314 -1.774 -3.129 1 98.69 41 GLY B O 1
ATOM 807 N N . LYS B 1 42 ? -3.168 -3.268 -4.801 1 98.81 42 LYS B N 1
ATOM 808 C CA . LYS B 1 42 ? -2.24 -2.434 -5.562 1 98.81 42 LYS B CA 1
ATOM 809 C C . LYS B 1 42 ? -2.879 -1.099 -5.93 1 98.81 42 LYS B C 1
ATOM 811 O O . LYS B 1 42 ? -2.236 -0.051 -5.84 1 98.81 42 LYS B O 1
ATOM 816 N N . GLU B 1 43 ? -4.047 -1.087 -6.418 1 98.75 43 GLU B N 1
ATOM 817 C CA . GLU B 1 43 ? -4.742 0.128 -6.832 1 98.75 43 GLU B CA 1
ATOM 818 C C . GLU B 1 43 ? -4.949 1.075 -5.656 1 98.75 43 GLU B C 1
ATOM 820 O O . GLU B 1 43 ? -4.887 2.297 -5.812 1 98.75 43 GLU B O 1
ATOM 825 N N . ARG B 1 44 ? -5.191 0.547 -4.543 1 98.81 44 ARG B N 1
ATOM 826 C CA . ARG B 1 44 ? -5.34 1.377 -3.352 1 98.81 44 ARG B CA 1
ATOM 827 C C . ARG B 1 44 ? -4.02 2.039 -2.975 1 98.81 44 ARG B C 1
ATOM 829 O O . ARG B 1 44 ? -3.996 3.199 -2.557 1 98.81 44 ARG B O 1
ATOM 836 N N . VAL B 1 45 ? -2.9 1.325 -3.127 1 98.88 45 VAL B N 1
ATOM 837 C CA . VAL B 1 45 ? -1.584 1.902 -2.879 1 98.88 45 VAL B CA 1
ATOM 838 C C . VAL B 1 45 ? -1.31 3.016 -3.889 1 98.88 45 VAL B C 1
ATOM 840 O O . VAL B 1 45 ? -0.74 4.051 -3.539 1 98.88 45 VAL B O 1
ATOM 843 N N . ARG B 1 46 ? -1.737 2.812 -5.105 1 98.88 46 ARG B N 1
ATOM 844 C CA . ARG B 1 46 ? -1.581 3.842 -6.129 1 98.88 46 ARG B CA 1
ATOM 845 C C . ARG B 1 46 ? -2.342 5.109 -5.75 1 98.88 46 ARG B C 1
ATOM 847 O O . ARG B 1 46 ? -1.831 6.219 -5.922 1 98.88 46 ARG B O 1
ATOM 854 N N . LEU B 1 47 ? -3.506 4.918 -5.25 1 98.81 47 LEU B N 1
ATOM 855 C CA . LEU B 1 47 ? -4.312 6.055 -4.82 1 98.81 47 LEU B CA 1
ATOM 856 C C . LEU B 1 47 ? -3.656 6.773 -3.645 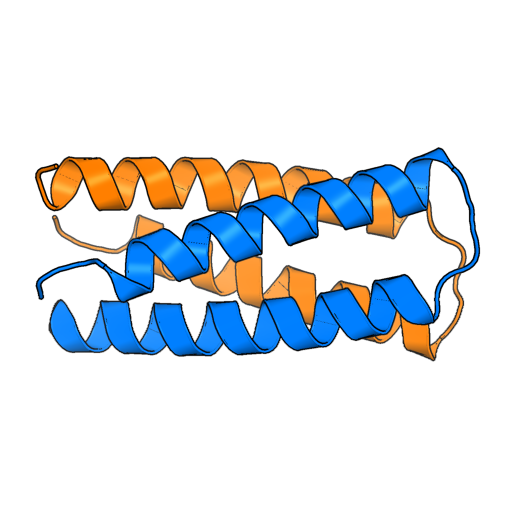1 98.81 47 LEU B C 1
ATOM 858 O O . LEU B 1 47 ? -3.646 8.008 -3.59 1 98.81 47 LEU B O 1
ATOM 862 N N . MET B 1 48 ? -3.09 5.941 -2.703 1 98.81 48 MET B N 1
ATOM 863 C CA . MET B 1 48 ? -2.354 6.539 -1.594 1 98.81 48 MET B CA 1
ATOM 864 C C . MET B 1 48 ? -1.229 7.434 -2.107 1 98.81 48 MET B C 1
ATOM 866 O O . MET B 1 48 ? -1.054 8.555 -1.63 1 98.81 48 MET B O 1
ATOM 870 N N . LEU B 1 49 ? -0.471 6.961 -3.037 1 98.81 49 LEU B N 1
ATOM 871 C CA . LEU B 1 49 ? 0.655 7.703 -3.59 1 98.81 49 LEU B CA 1
ATOM 872 C C . LEU B 1 49 ? 0.186 9.008 -4.23 1 98.81 49 LEU B C 1
ATOM 874 O O . LEU B 1 49 ? 0.836 10.047 -4.082 1 98.81 49 LEU B O 1
ATOM 878 N N . LYS B 1 50 ? -0.881 8.93 -4.953 1 98.62 50 LYS B N 1
ATOM 879 C CA . LYS B 1 50 ? -1.427 10.133 -5.566 1 98.62 50 LYS B CA 1
ATOM 880 C C . LYS B 1 50 ? -1.757 11.188 -4.516 1 98.62 50 LYS B C 1
ATOM 882 O O . LYS B 1 50 ? -1.419 12.367 -4.676 1 98.62 50 LYS B O 1
ATOM 887 N N . ILE B 1 51 ? -2.393 10.797 -3.42 1 98.62 51 ILE B N 1
ATOM 888 C CA . ILE B 1 51 ? -2.77 11.711 -2.346 1 98.62 51 ILE B CA 1
ATOM 889 C C . ILE B 1 51 ? -1.516 12.273 -1.682 1 98.62 51 ILE B C 1
ATOM 891 O O . ILE B 1 51 ? -1.419 13.484 -1.447 1 98.62 51 ILE B O 1
ATOM 895 N N . LEU B 1 52 ? -0.594 11.422 -1.402 1 98.5 52 LEU B N 1
ATOM 896 C CA . LEU B 1 52 ? 0.656 11.836 -0.772 1 98.5 52 LEU B CA 1
ATOM 897 C C . LEU B 1 52 ? 1.392 12.852 -1.637 1 98.5 52 LEU B C 1
ATOM 899 O O . LEU B 1 52 ? 1.962 13.812 -1.12 1 98.5 52 LEU B O 1
ATOM 903 N N . ASN B 1 53 ? 1.417 12.602 -2.961 1 98.06 53 ASN B N 1
ATOM 904 C CA . ASN B 1 53 ? 2.094 13.5 -3.887 1 98.06 53 ASN B CA 1
ATOM 905 C C . ASN B 1 53 ? 1.426 14.875 -3.922 1 98.06 53 ASN B C 1
ATOM 907 O O . ASN B 1 53 ? 2.08 15.883 -4.203 1 98.06 53 ASN B O 1
ATOM 911 N N . ASP B 1 54 ? 0.176 14.945 -3.625 1 96.88 54 ASP B N 1
ATOM 912 C CA . ASP B 1 54 ? -0.588 16.188 -3.717 1 96.88 54 ASP B CA 1
ATOM 913 C C . ASP B 1 54 ? -0.638 16.906 -2.367 1 96.88 54 ASP B C 1
ATOM 915 O O . ASP B 1 54 ? -1.125 18.031 -2.273 1 96.88 54 ASP B O 1
ATOM 919 N N . MET B 1 55 ? -0.183 16.203 -1.288 1 95.62 55 MET B N 1
ATOM 920 C CA . MET B 1 55 ? -0.228 16.797 0.048 1 95.62 55 MET B CA 1
ATOM 921 C C . MET B 1 55 ? 0.71 17.984 0.147 1 95.62 55 MET B C 1
ATOM 923 O O . MET B 1 55 ? 1.863 17.922 -0.282 1 95.62 55 MET B O 1
ATOM 927 N N . GLU B 1 56 ? 0.179 19.125 0.612 1 90.81 56 GLU B N 1
ATOM 928 C CA . GLU B 1 56 ? 0.966 20.328 0.901 1 90.81 56 GLU B CA 1
ATOM 929 C C . GLU B 1 56 ? 1.498 20.297 2.33 1 90.81 56 GLU B C 1
ATOM 931 O O . GLU B 1 56 ? 0.738 20.484 3.285 1 90.81 56 GLU B O 1
ATOM 936 N N . VAL B 1 57 ? 2.869 19.875 2.451 1 88.75 57 VAL B N 1
ATOM 937 C CA . VAL B 1 57 ? 3.41 19.781 3.803 1 88.75 57 VAL B CA 1
ATOM 938 C C . VAL B 1 57 ? 4.613 20.719 3.943 1 88.75 57 VAL B C 1
ATOM 940 O O . VAL B 1 57 ? 5.242 21.078 2.947 1 88.75 57 VAL B O 1
#

pLDDT: mean 96.13, std 4.21, range [82.25, 98.88]

Foldseek 3Di:
DDPVVVLVVLLVVLVVVLVVLVVVLVPDDCPPVVSVVSVVVNVVSVVVNVCSVPDDD/DDPVVVLVVLLVVLVVVLVVLVVVLVPDDCPPVVSVVSVVVNVVSVVVNVVSVVDDD

Secondary structure (DSSP, 8-state):
--HHHHHHHHHHHHHHHHHHHHHHHHHS---HHHHHHHHHHHHHHHHHHHHHHH---/--HHHHHHHHHHHHHHHHHHHHHHHHHS---HHHHHHHHHHHHHHHHHHHHHHH---

Radius of gyration: 14.03 Å; Cα contacts (8 Å, |Δi|>4): 147; chains: 2; bounding box: 19×41×29 Å